Protein AF-A0A0M0G5E2-F1 (afdb_monomer_lite)

Structure (mmCIF, N/CA/C/O backbone):
data_AF-A0A0M0G5E2-F1
#
_entry.id   AF-A0A0M0G5E2-F1
#
loop_
_atom_site.group_PDB
_atom_site.id
_atom_site.type_symbol
_atom_site.label_atom_id
_atom_site.label_alt_id
_atom_site.label_comp_id
_atom_site.label_asym_id
_atom_site.label_entity_id
_atom_site.label_seq_id
_atom_site.pdbx_PDB_ins_code
_atom_site.Cartn_x
_atom_site.Cartn_y
_atom_site.Cartn_z
_atom_site.occupancy
_atom_site.B_iso_or_equiv
_atom_site.auth_seq_id
_atom_site.auth_comp_id
_atom_site.auth_asym_id
_atom_site.auth_atom_id
_atom_site.pdbx_PDB_model_num
ATOM 1 N N . MET A 1 1 ? -19.403 10.606 13.616 1.00 51.03 1 MET A N 1
ATOM 2 C CA . MET A 1 1 ? -19.515 9.578 12.547 1.00 51.03 1 MET A CA 1
ATOM 3 C C . MET A 1 1 ? -18.941 10.014 11.190 1.00 51.03 1 MET A C 1
ATOM 5 O O . MET A 1 1 ? -18.284 9.198 10.560 1.00 51.03 1 MET A O 1
ATOM 9 N N . LYS A 1 2 ? -19.120 11.267 10.730 1.00 55.66 2 LYS A N 1
ATOM 10 C CA . LYS A 1 2 ? -18.618 11.735 9.413 1.00 55.66 2 LYS A CA 1
ATOM 11 C C . LYS A 1 2 ? -17.079 11.694 9.279 1.00 55.66 2 LYS A C 1
ATOM 13 O O . LYS A 1 2 ? -16.567 11.280 8.246 1.00 55.66 2 LYS A O 1
ATOM 18 N N . ASN A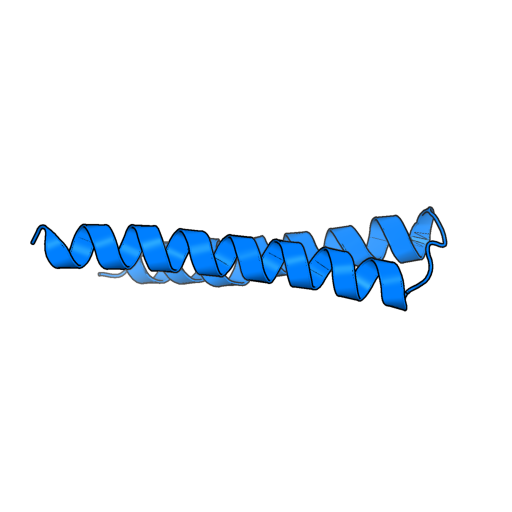 1 3 ? -16.356 12.006 10.360 1.00 61.44 3 ASN A N 1
ATOM 19 C CA . ASN A 1 3 ? -14.886 12.065 10.356 1.00 61.44 3 ASN A CA 1
ATOM 20 C C . ASN A 1 3 ? -14.218 10.679 10.376 1.00 61.44 3 ASN A C 1
ATOM 22 O O . ASN A 1 3 ? -13.195 10.509 9.732 1.00 61.44 3 ASN A O 1
ATOM 26 N N . GLN A 1 4 ? -14.813 9.667 11.024 1.00 65.75 4 GLN A N 1
ATOM 27 C CA . GLN A 1 4 ? -14.243 8.308 11.055 1.00 65.75 4 GLN A CA 1
ATOM 28 C C . GLN A 1 4 ? -14.209 7.659 9.666 1.00 65.75 4 GLN A C 1
ATOM 30 O O . GLN A 1 4 ? -13.230 7.002 9.328 1.00 65.75 4 GLN A O 1
ATOM 35 N N . LYS A 1 5 ? -15.241 7.881 8.839 1.00 66.31 5 LYS A N 1
ATOM 36 C CA . LYS A 1 5 ? -15.249 7.410 7.445 1.00 66.31 5 LYS A CA 1
ATOM 37 C C . LYS A 1 5 ? -14.153 8.080 6.617 1.00 66.31 5 LYS A C 1
ATOM 39 O O . LYS A 1 5 ? -13.494 7.402 5.840 1.00 66.31 5 LYS A O 1
ATOM 44 N N . LEU A 1 6 ? -13.930 9.381 6.808 1.00 69.88 6 LEU A N 1
ATOM 45 C CA . LEU A 1 6 ? -12.882 10.119 6.101 1.00 69.88 6 LEU A CA 1
ATOM 46 C C . LEU A 1 6 ? -11.480 9.663 6.530 1.00 69.88 6 LEU A C 1
ATOM 48 O O . LEU A 1 6 ? -10.617 9.453 5.684 1.00 69.88 6 LEU A O 1
ATOM 52 N N . THR A 1 7 ? -11.275 9.440 7.832 1.00 72.94 7 THR A N 1
ATOM 53 C CA . THR A 1 7 ? -10.041 8.862 8.379 1.00 72.94 7 THR A CA 1
ATOM 54 C C . THR A 1 7 ? -9.798 7.463 7.810 1.00 72.94 7 THR A C 1
ATOM 56 O O . THR A 1 7 ? -8.703 7.188 7.334 1.00 72.94 7 THR A O 1
ATOM 59 N N . PHE A 1 8 ? -10.817 6.600 7.786 1.00 77.81 8 PHE A N 1
ATOM 60 C CA . PHE A 1 8 ? -10.692 5.256 7.226 1.00 77.81 8 PHE A CA 1
ATOM 61 C C . PHE A 1 8 ? -10.341 5.291 5.735 1.00 77.81 8 PHE A C 1
ATOM 63 O O . PHE A 1 8 ? -9.357 4.694 5.329 1.00 77.81 8 PHE A O 1
ATOM 70 N N . VAL A 1 9 ? -11.080 6.042 4.917 1.00 81.31 9 VAL A N 1
ATOM 71 C CA . VAL A 1 9 ? -10.822 6.116 3.469 1.00 81.31 9 VAL A CA 1
ATOM 72 C C . VAL A 1 9 ? -9.453 6.737 3.169 1.00 81.31 9 VAL A C 1
ATOM 74 O O . VAL A 1 9 ? -8.723 6.241 2.316 1.00 81.31 9 VAL A O 1
ATOM 77 N N . GLY A 1 10 ? -9.064 7.791 3.886 1.00 80.06 10 GLY A N 1
ATOM 78 C CA . GLY A 1 10 ? -7.768 8.437 3.687 1.00 80.06 10 GLY A CA 1
ATOM 79 C C . GLY A 1 10 ? -6.599 7.504 4.004 1.00 80.06 10 GLY A C 1
ATOM 80 O O . GLY A 1 10 ? -5.774 7.218 3.137 1.00 80.06 10 GLY A O 1
ATOM 81 N N . TYR A 1 11 ? -6.549 6.996 5.237 1.00 79.69 11 TYR A N 1
ATOM 82 C CA . TYR A 1 11 ? -5.436 6.160 5.683 1.00 79.69 11 TYR A CA 1
ATOM 83 C C . TYR A 1 11 ? -5.456 4.771 5.044 1.00 79.69 11 TYR A C 1
ATOM 85 O O . TYR A 1 11 ? -4.409 4.265 4.675 1.00 79.69 11 TYR A O 1
ATOM 93 N N . PHE A 1 12 ? -6.624 4.160 4.859 1.00 84.44 12 PHE A N 1
ATOM 94 C CA . PHE A 1 12 ? -6.710 2.769 4.414 1.00 84.44 12 PHE A CA 1
ATOM 95 C C . PHE A 1 12 ? -6.718 2.601 2.891 1.00 84.44 12 PHE A C 1
ATOM 97 O O . PHE A 1 12 ? -6.401 1.525 2.405 1.00 84.44 12 PHE A O 1
ATOM 104 N N . LEU A 1 13 ? -7.084 3.632 2.124 1.00 86.81 13 LEU A N 1
ATOM 105 C CA . LEU A 1 13 ? -7.201 3.541 0.663 1.00 86.81 13 LEU A CA 1
ATOM 106 C C . LEU A 1 13 ? -6.307 4.553 -0.046 1.00 86.81 13 LEU A C 1
ATOM 108 O O . LEU A 1 13 ? -5.486 4.175 -0.877 1.00 86.81 13 LEU A O 1
ATOM 112 N N . VAL A 1 14 ? -6.441 5.837 0.289 1.00 90.62 14 VAL A N 1
ATOM 113 C CA . VAL A 1 14 ? -5.774 6.910 -0.463 1.00 90.62 14 VAL A CA 1
ATOM 114 C C . VAL A 1 14 ? -4.259 6.871 -0.272 1.00 90.62 14 VAL A C 1
ATOM 116 O O . VAL A 1 14 ? -3.526 6.893 -1.257 1.00 90.62 14 VAL A O 1
ATOM 119 N N . ILE A 1 15 ? -3.773 6.768 0.967 1.00 90.50 15 ILE A N 1
ATOM 120 C CA . ILE A 1 15 ? -2.329 6.731 1.247 1.00 90.50 15 ILE A CA 1
ATOM 121 C C . ILE A 1 15 ? -1.648 5.501 0.615 1.00 90.50 15 ILE A C 1
ATOM 123 O O . ILE A 1 15 ? -0.665 5.691 -0.105 1.00 90.50 15 ILE A O 1
ATOM 127 N N . PRO A 1 16 ? -2.157 4.266 0.801 1.00 92.38 16 PRO A N 1
ATOM 128 C CA . PRO A 1 16 ? -1.629 3.077 0.135 1.00 92.38 16 PRO A CA 1
ATOM 129 C C . PRO A 1 16 ? -1.583 3.198 -1.386 1.00 92.38 16 PRO A C 1
ATOM 131 O O . PRO A 1 16 ? -0.585 2.836 -2.009 1.00 92.38 16 PRO A O 1
ATOM 134 N N . LEU A 1 17 ? -2.647 3.737 -1.987 1.00 93.69 17 LEU A N 1
ATOM 135 C CA . LEU A 1 17 ? -2.741 3.890 -3.432 1.00 93.69 17 LEU A CA 1
ATOM 136 C C . LEU A 1 17 ? -1.723 4.904 -3.958 1.00 93.69 17 LEU A C 1
ATOM 138 O O . LEU A 1 17 ? -1.016 4.610 -4.920 1.00 93.69 17 LEU A O 1
ATOM 142 N N . ILE A 1 18 ? -1.607 6.069 -3.310 1.00 95.69 18 ILE A N 1
ATOM 143 C CA . ILE A 1 18 ? -0.603 7.079 -3.668 1.00 95.69 18 ILE A CA 1
ATOM 144 C C . ILE A 1 18 ? 0.797 6.478 -3.553 1.00 95.69 18 ILE A C 1
ATOM 146 O O . ILE A 1 18 ? 1.571 6.570 -4.500 1.00 95.69 18 ILE A O 1
ATOM 150 N N . PHE A 1 19 ? 1.105 5.804 -2.442 1.00 94.62 19 PHE A N 1
ATOM 151 C CA . PHE A 1 19 ? 2.394 5.143 -2.248 1.00 94.62 19 PHE A CA 1
ATOM 152 C C . PHE A 1 19 ? 2.709 4.150 -3.375 1.00 94.62 19 PHE A C 1
ATOM 154 O O . PHE A 1 19 ? 3.808 4.170 -3.936 1.00 94.62 19 PHE A O 1
ATOM 161 N N . PHE A 1 20 ? 1.747 3.303 -3.738 1.00 95.44 20 PHE A N 1
ATOM 162 C CA . PHE A 1 20 ? 1.935 2.291 -4.771 1.00 95.44 20 PHE A CA 1
ATOM 163 C C . PHE A 1 20 ? 2.160 2.910 -6.153 1.00 95.44 20 PHE A C 1
ATOM 165 O O . PHE A 1 20 ? 3.116 2.554 -6.844 1.00 95.44 20 PHE A O 1
ATOM 172 N N . VAL A 1 21 ? 1.341 3.897 -6.528 1.00 95.50 21 VAL A N 1
ATOM 173 C CA . VAL A 1 21 ? 1.479 4.617 -7.802 1.00 95.50 21 VAL A CA 1
ATOM 174 C C . VAL A 1 21 ? 2.803 5.379 -7.855 1.00 95.50 21 VAL A C 1
ATOM 176 O O . VAL A 1 21 ? 3.521 5.278 -8.848 1.00 95.50 21 VAL A O 1
ATOM 179 N N . SER A 1 22 ? 3.189 6.080 -6.785 1.00 95.50 22 SER A N 1
ATOM 180 C CA . SER A 1 22 ? 4.484 6.767 -6.707 1.00 95.50 22 SER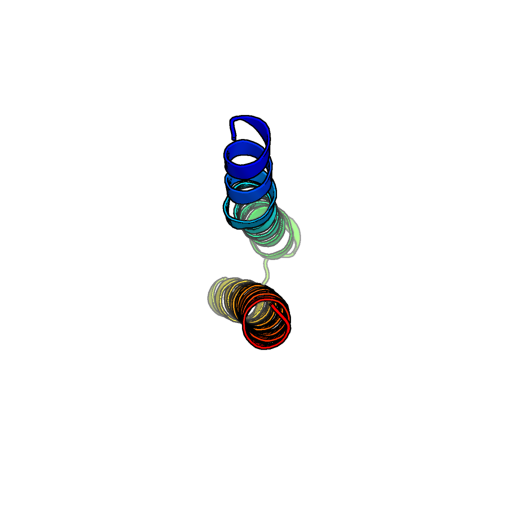 A CA 1
ATOM 181 C C . SER A 1 22 ? 5.658 5.793 -6.829 1.00 95.50 22 SER A C 1
ATOM 183 O O . SER A 1 22 ? 6.629 6.089 -7.524 1.00 95.50 22 SER A O 1
ATOM 185 N N . THR A 1 23 ? 5.563 4.611 -6.213 1.00 94.44 23 THR A N 1
ATOM 186 C CA . THR A 1 23 ? 6.599 3.570 -6.295 1.00 94.44 23 THR A CA 1
ATOM 187 C C . THR A 1 23 ? 6.736 3.025 -7.714 1.00 94.44 23 THR A C 1
ATOM 189 O O . THR A 1 23 ? 7.860 2.879 -8.200 1.00 94.44 23 THR A O 1
ATOM 192 N N . LEU A 1 24 ? 5.616 2.791 -8.404 1.00 94.50 24 LEU A N 1
ATOM 193 C CA . LEU A 1 24 ? 5.603 2.401 -9.813 1.00 94.50 24 LEU A CA 1
ATOM 194 C C . LEU A 1 24 ? 6.220 3.490 -10.695 1.00 94.50 24 LEU A C 1
ATOM 196 O O . LEU A 1 24 ? 7.175 3.227 -11.422 1.00 94.50 24 LEU A O 1
ATOM 200 N N . MET A 1 25 ? 5.747 4.732 -10.590 1.00 95.25 25 MET A N 1
ATOM 201 C CA . MET A 1 25 ? 6.264 5.841 -11.400 1.00 95.25 25 MET A CA 1
ATOM 202 C C . MET A 1 25 ? 7.768 6.051 -11.199 1.00 95.25 25 MET A C 1
ATOM 204 O O . MET A 1 25 ? 8.507 6.237 -12.165 1.00 95.25 25 MET A O 1
ATOM 208 N N . TRP A 1 26 ? 8.242 5.977 -9.956 1.00 96.50 26 TRP A N 1
ATOM 209 C CA . TRP A 1 26 ? 9.649 6.179 -9.639 1.00 96.50 26 TRP A CA 1
ATOM 210 C C . TRP A 1 26 ? 10.523 4.989 -10.048 1.00 96.50 26 TRP A C 1
ATOM 212 O O . TRP A 1 26 ? 11.463 5.137 -10.832 1.00 96.50 26 TRP A O 1
ATOM 222 N N . ARG A 1 27 ? 10.246 3.794 -9.515 1.00 95.44 27 ARG A N 1
ATOM 223 C CA . ARG A 1 27 ? 11.148 2.644 -9.678 1.00 95.44 27 ARG A CA 1
ATOM 224 C C . ARG A 1 27 ? 11.056 2.040 -11.071 1.00 95.44 27 ARG A C 1
ATOM 226 O O . ARG A 1 27 ? 12.088 1.735 -11.662 1.00 95.44 27 ARG A O 1
ATOM 233 N N . TRP A 1 28 ? 9.848 1.900 -11.605 1.00 93.44 28 TRP A N 1
ATOM 234 C CA . TRP A 1 28 ? 9.666 1.361 -12.948 1.00 93.44 28 TRP A CA 1
ATOM 235 C C . TRP A 1 28 ? 9.894 2.437 -14.018 1.00 93.44 28 TRP A C 1
ATOM 237 O O . TRP A 1 28 ? 10.672 2.217 -14.944 1.00 93.44 28 TRP A O 1
ATOM 247 N N . GLY A 1 29 ? 9.305 3.627 -13.858 1.00 91.31 29 GLY A N 1
ATOM 248 C CA . GLY A 1 29 ? 9.411 4.698 -14.856 1.00 91.31 29 GLY A CA 1
ATOM 249 C C . GLY A 1 29 ? 10.806 5.321 -14.968 1.00 91.31 29 GLY A C 1
ATOM 250 O O . GLY A 1 29 ? 11.356 5.409 -16.065 1.00 91.31 29 GLY A O 1
ATOM 251 N N . ILE A 1 30 ? 11.397 5.737 -13.842 1.00 94.56 30 ILE A N 1
ATOM 252 C CA . ILE A 1 30 ? 12.669 6.483 -13.837 1.00 94.56 30 ILE A CA 1
ATOM 253 C C . ILE A 1 30 ? 13.860 5.538 -13.685 1.00 94.56 30 ILE A C 1
ATOM 255 O O . ILE A 1 30 ? 14.793 5.583 -14.484 1.00 94.56 30 ILE A O 1
ATOM 259 N N . LYS A 1 31 ? 13.835 4.653 -12.682 1.00 94.31 31 LYS A N 1
ATOM 260 C CA . LYS A 1 31 ? 14.959 3.738 -12.416 1.00 94.31 31 LYS A CA 1
ATOM 261 C C . LYS A 1 31 ? 14.996 2.508 -13.324 1.00 94.31 31 LYS A C 1
ATOM 263 O O . LYS A 1 31 ? 15.929 1.719 -13.186 1.00 94.31 31 LYS A O 1
ATOM 268 N N . ARG A 1 32 ? 14.008 2.325 -14.215 1.00 93.69 32 ARG A N 1
ATOM 269 C CA . ARG A 1 32 ? 13.907 1.171 -15.133 1.00 93.69 32 ARG A CA 1
ATOM 270 C C . ARG A 1 32 ? 14.060 -0.174 -14.407 1.00 93.69 32 ARG A C 1
ATOM 272 O O . ARG A 1 32 ? 14.557 -1.138 -14.979 1.00 93.69 32 ARG A O 1
ATOM 279 N N . THR A 1 33 ? 13.685 -0.229 -13.128 1.00 95.06 33 THR A N 1
ATOM 280 C CA . THR A 1 33 ? 13.717 -1.466 -12.348 1.00 95.06 33 THR A CA 1
ATOM 281 C C . THR A 1 33 ? 12.702 -2.438 -12.937 1.00 95.06 33 THR A C 1
ATOM 283 O O . THR A 1 33 ? 11.635 -2.012 -13.387 1.00 95.06 33 THR A O 1
ATOM 286 N N . ASP A 1 34 ? 13.041 -3.727 -12.925 1.00 96.31 34 ASP A N 1
ATOM 287 C CA . ASP A 1 34 ? 12.149 -4.784 -13.388 1.00 96.31 34 ASP A CA 1
ATOM 288 C C . ASP A 1 34 ? 10.754 -4.649 -12.757 1.00 96.31 34 ASP A C 1
ATOM 290 O O . ASP A 1 34 ? 10.616 -4.484 -11.541 1.00 96.31 34 ASP A O 1
ATOM 294 N N . ILE A 1 35 ? 9.720 -4.686 -13.600 1.00 94.31 35 ILE A N 1
ATOM 295 C CA . ILE A 1 35 ? 8.341 -4.449 -13.165 1.00 94.31 35 ILE A CA 1
ATOM 296 C C . ILE A 1 35 ? 7.882 -5.507 -12.163 1.00 94.31 35 ILE A C 1
ATOM 298 O O . ILE A 1 35 ? 7.170 -5.170 -11.221 1.00 94.31 35 ILE A O 1
ATOM 302 N N . GLY A 1 36 ? 8.330 -6.756 -12.322 1.00 95.19 36 GLY A N 1
ATOM 303 C CA . GLY A 1 36 ? 8.050 -7.839 -11.391 1.00 95.19 36 GLY A CA 1
ATOM 304 C C . GLY A 1 36 ? 8.559 -7.489 -10.001 1.00 95.19 36 GLY A C 1
ATOM 305 O O . GLY A 1 36 ? 7.768 -7.479 -9.066 1.00 95.19 36 GLY A O 1
ATOM 306 N N . VAL A 1 37 ? 9.829 -7.084 -9.894 1.00 95.88 37 VAL A N 1
ATOM 307 C CA . VAL A 1 37 ? 10.458 -6.662 -8.627 1.00 95.88 37 VAL A CA 1
ATOM 308 C C . VAL A 1 37 ? 9.738 -5.469 -7.994 1.00 95.88 37 VAL A C 1
ATOM 310 O O . VAL A 1 37 ? 9.479 -5.461 -6.792 1.00 95.88 37 VAL A O 1
ATOM 313 N N . VAL A 1 38 ? 9.391 -4.448 -8.784 1.00 96.50 38 VAL A N 1
ATOM 314 C CA . VAL A 1 38 ? 8.682 -3.265 -8.264 1.00 96.50 38 VAL A CA 1
ATOM 315 C C . VAL A 1 38 ? 7.304 -3.641 -7.717 1.00 96.50 38 VAL A C 1
ATOM 317 O O . VAL A 1 38 ? 6.902 -3.120 -6.674 1.00 96.50 38 VAL A O 1
ATOM 320 N N . LEU A 1 39 ? 6.597 -4.549 -8.394 1.00 96.19 39 LEU A N 1
ATOM 321 C CA . LEU A 1 39 ? 5.290 -5.032 -7.965 1.00 96.19 39 LEU A CA 1
ATOM 322 C C . LEU A 1 39 ? 5.386 -5.887 -6.701 1.00 96.19 39 LEU A C 1
ATOM 324 O O . LEU A 1 39 ? 4.642 -5.616 -5.762 1.00 96.19 39 LEU A O 1
ATOM 328 N N . THR A 1 40 ? 6.284 -6.875 -6.631 1.00 96.94 40 THR A N 1
ATOM 329 C CA . THR A 1 40 ? 6.430 -7.707 -5.424 1.00 96.94 40 THR A CA 1
ATOM 330 C C . THR A 1 40 ? 6.852 -6.883 -4.220 1.00 96.94 40 THR A C 1
ATOM 332 O O . THR A 1 40 ? 6.223 -7.005 -3.172 1.00 96.94 40 THR A O 1
ATOM 335 N N . ASP A 1 41 ? 7.840 -5.998 -4.363 1.00 95.81 41 ASP A N 1
ATOM 336 C CA . ASP A 1 41 ? 8.275 -5.123 -3.269 1.00 95.81 41 ASP A CA 1
ATOM 337 C C . ASP A 1 41 ? 7.141 -4.190 -2.820 1.00 95.81 41 ASP A C 1
ATOM 339 O O . ASP A 1 41 ? 6.866 -4.052 -1.626 1.00 95.81 41 ASP A O 1
ATOM 343 N N . GLY A 1 42 ? 6.455 -3.550 -3.774 1.00 95.75 42 GLY A N 1
ATOM 344 C CA . GLY A 1 42 ? 5.357 -2.630 -3.488 1.00 95.75 42 GLY A CA 1
ATOM 345 C C . GLY A 1 42 ? 4.186 -3.324 -2.792 1.00 95.75 42 GLY A C 1
ATOM 346 O O . GLY A 1 42 ? 3.690 -2.831 -1.779 1.00 95.75 42 GLY A O 1
ATOM 347 N N . LEU A 1 43 ? 3.772 -4.490 -3.293 1.00 95.44 43 LEU A N 1
ATOM 348 C CA . LEU A 1 43 ? 2.693 -5.287 -2.706 1.00 95.44 43 LEU A CA 1
ATOM 349 C C . LEU A 1 43 ? 3.081 -5.870 -1.343 1.00 95.44 43 LEU A C 1
ATOM 351 O O . LEU A 1 43 ? 2.234 -5.911 -0.454 1.00 95.44 43 LEU A O 1
ATOM 355 N N . ALA A 1 44 ? 4.341 -6.265 -1.138 1.00 96.50 44 ALA A N 1
ATOM 356 C CA . ALA A 1 44 ? 4.827 -6.723 0.162 1.00 96.50 44 ALA A CA 1
ATOM 357 C C . ALA A 1 44 ? 4.751 -5.608 1.216 1.00 96.50 44 ALA A C 1
ATOM 359 O O . ALA A 1 44 ? 4.241 -5.834 2.314 1.00 96.50 44 ALA A O 1
ATOM 360 N N . ILE A 1 45 ? 5.177 -4.387 0.872 1.00 95.50 45 ILE A N 1
ATOM 361 C CA . ILE A 1 45 ? 5.078 -3.226 1.770 1.00 95.50 45 ILE A CA 1
ATOM 362 C C . ILE A 1 45 ? 3.614 -2.919 2.104 1.00 95.50 45 ILE A C 1
ATOM 364 O O . ILE A 1 45 ? 3.284 -2.709 3.272 1.00 95.50 45 ILE A O 1
ATOM 368 N N . LEU A 1 46 ? 2.723 -2.940 1.107 1.00 95.25 46 LEU A N 1
ATOM 369 C CA . LEU A 1 46 ? 1.287 -2.772 1.337 1.00 95.25 46 LEU A CA 1
ATOM 370 C C . LEU A 1 46 ? 0.712 -3.875 2.2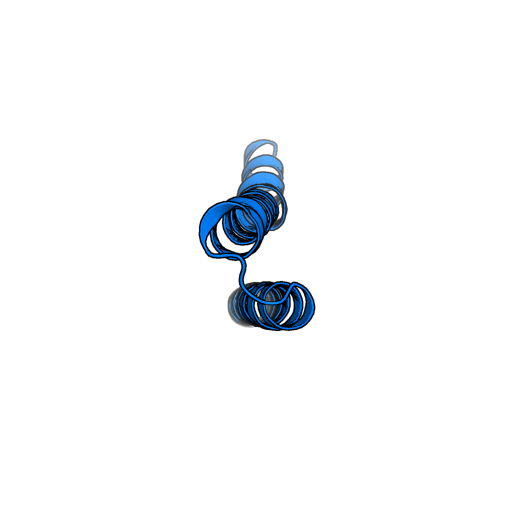34 1.00 95.25 46 LEU A C 1
ATOM 372 O O . LEU A 1 46 ? -0.050 -3.586 3.152 1.00 95.25 46 LEU A O 1
ATOM 376 N N . GLY A 1 47 ? 1.099 -5.130 2.007 1.00 94.81 47 GLY A N 1
ATOM 377 C CA . GLY A 1 47 ? 0.687 -6.259 2.837 1.00 94.81 47 GLY A CA 1
ATOM 378 C C . GLY A 1 47 ? 1.091 -6.068 4.298 1.00 94.81 47 GLY A C 1
ATOM 379 O O . GLY A 1 47 ? 0.252 -6.193 5.190 1.00 94.81 47 GLY A O 1
ATOM 380 N N . ILE A 1 48 ? 2.344 -5.678 4.548 1.00 95.62 48 ILE A N 1
ATOM 381 C CA . ILE A 1 48 ? 2.841 -5.368 5.897 1.00 95.62 48 ILE A CA 1
ATOM 382 C C . ILE A 1 48 ? 2.057 -4.201 6.508 1.00 95.62 48 ILE A C 1
ATOM 384 O O . ILE A 1 48 ? 1.629 -4.286 7.659 1.00 95.62 48 ILE A O 1
ATOM 388 N N . TYR A 1 49 ? 1.817 -3.133 5.746 1.00 92.94 49 TYR A N 1
ATOM 389 C CA . TYR A 1 49 ? 1.037 -1.979 6.194 1.00 92.94 49 TYR A CA 1
ATOM 390 C C . TYR A 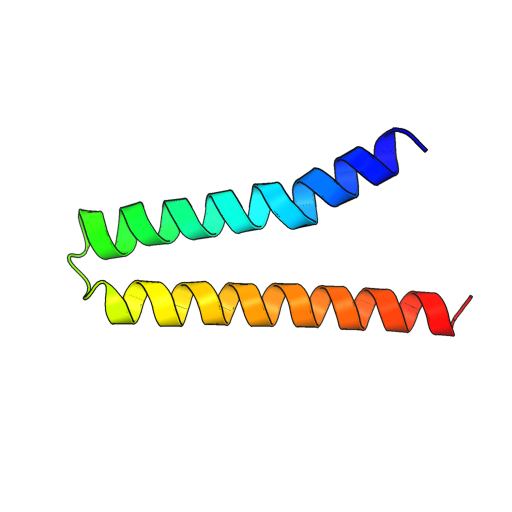1 49 ? -0.364 -2.381 6.683 1.00 92.94 49 TYR A C 1
ATOM 392 O O . TYR A 1 49 ? -0.769 -2.019 7.792 1.00 92.94 49 TYR A O 1
ATOM 400 N N . TYR A 1 50 ? -1.087 -3.184 5.899 1.00 91.94 50 TYR A N 1
ATOM 401 C CA . TYR A 1 50 ? -2.424 -3.647 6.274 1.00 91.94 50 TYR A CA 1
ATOM 402 C C . TYR A 1 50 ? -2.409 -4.628 7.445 1.00 91.94 50 TYR A C 1
ATOM 404 O O . TYR A 1 50 ? -3.297 -4.560 8.301 1.00 91.94 50 TYR A O 1
ATOM 412 N N . LEU A 1 51 ? -1.406 -5.507 7.524 1.00 94.25 51 LEU A N 1
ATOM 413 C CA . LEU A 1 51 ? -1.230 -6.397 8.671 1.00 94.25 51 LEU A CA 1
ATOM 414 C C . LEU A 1 51 ? -1.040 -5.596 9.961 1.00 94.25 51 LEU A C 1
ATOM 416 O O . LEU A 1 51 ? -1.732 -5.857 10.942 1.00 94.25 51 LEU A O 1
ATOM 420 N N . LEU A 1 52 ? -0.178 -4.577 9.953 1.00 91.06 52 LEU A N 1
ATOM 421 C CA . LEU A 1 52 ? 0.056 -3.724 11.120 1.00 91.06 52 LEU A CA 1
ATOM 422 C C . LEU A 1 52 ? -1.216 -2.997 11.562 1.00 91.06 52 LEU A C 1
ATOM 424 O O . LEU A 1 52 ? -1.548 -3.007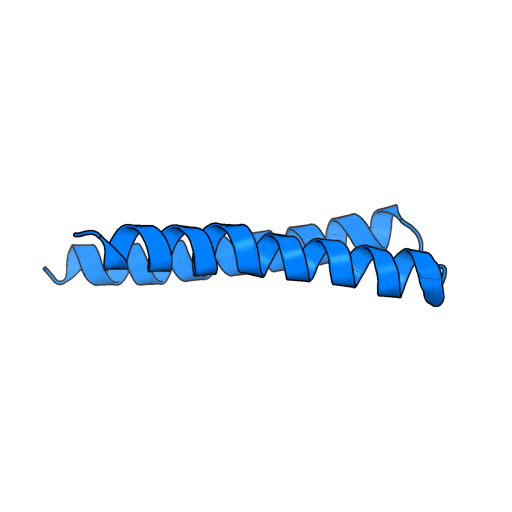 12.748 1.00 91.06 52 LEU A O 1
ATOM 428 N N . ILE A 1 53 ? -1.963 -2.408 10.624 1.00 87.81 53 ILE A N 1
ATOM 429 C CA . ILE A 1 53 ? -3.235 -1.747 10.948 1.00 87.81 53 ILE A CA 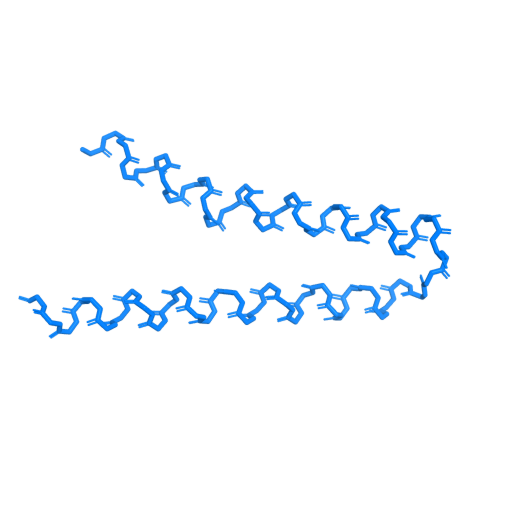1
ATOM 430 C C . ILE A 1 53 ? -4.240 -2.742 11.524 1.00 87.81 53 ILE A C 1
ATOM 432 O O . ILE A 1 53 ? -4.919 -2.421 12.498 1.00 87.81 53 ILE A O 1
ATOM 436 N N . SER A 1 54 ? -4.315 -3.946 10.960 1.00 88.00 54 SER A N 1
ATOM 437 C CA . SER A 1 54 ? -5.222 -4.991 11.436 1.00 88.00 54 SER A CA 1
ATOM 438 C C . SER A 1 54 ? -4.869 -5.431 12.856 1.00 88.00 54 SER A C 1
ATOM 440 O O . SER A 1 54 ? -5.757 -5.529 13.698 1.00 88.00 54 SER A O 1
ATOM 442 N N . VAL A 1 55 ? -3.579 -5.612 13.160 1.00 92.25 55 VAL A N 1
ATOM 443 C CA . VAL A 1 55 ? -3.096 -5.947 14.509 1.00 92.25 55 VAL A CA 1
ATOM 444 C C . VAL A 1 55 ? -3.411 -4.829 15.504 1.00 92.25 55 VAL A C 1
ATOM 446 O O . VAL A 1 55 ? -3.942 -5.098 16.580 1.00 92.25 55 VAL A O 1
ATOM 449 N N . ILE A 1 56 ? -3.142 -3.568 15.151 1.00 88.19 56 ILE A N 1
ATOM 450 C CA . ILE A 1 56 ? -3.445 -2.414 16.014 1.00 88.19 56 ILE A CA 1
ATOM 451 C C . ILE A 1 56 ? -4.957 -2.296 16.246 1.00 88.19 56 ILE A C 1
ATOM 453 O O . ILE A 1 56 ? -5.394 -2.049 17.372 1.00 88.19 56 ILE A O 1
ATOM 457 N N . GLY A 1 57 ? -5.760 -2.487 15.198 1.00 84.94 57 GLY A N 1
ATOM 458 C CA . GLY A 1 57 ? -7.217 -2.495 15.275 1.00 84.94 57 GLY A CA 1
ATOM 459 C C . GLY A 1 57 ? -7.737 -3.607 16.187 1.00 84.94 57 GLY A C 1
ATOM 460 O O . GLY A 1 57 ? -8.508 -3.332 17.103 1.00 84.94 57 GLY A O 1
ATOM 461 N N . ALA A 1 58 ? -7.260 -4.839 16.006 1.00 86.88 58 ALA A N 1
ATOM 462 C CA . ALA A 1 58 ? -7.625 -5.978 16.844 1.00 86.88 58 ALA A CA 1
ATOM 463 C C . ALA A 1 58 ? -7.237 -5.762 18.317 1.00 86.88 58 ALA A C 1
ATOM 465 O O . ALA A 1 58 ? -8.052 -5.987 19.210 1.00 86.88 58 ALA A O 1
ATOM 466 N N . ALA A 1 59 ? -6.035 -5.242 18.586 1.00 86.75 59 ALA A N 1
ATOM 467 C CA . ALA A 1 59 ? -5.577 -4.943 19.943 1.00 86.75 59 ALA A CA 1
ATOM 468 C C . ALA A 1 59 ? -6.421 -3.859 20.639 1.00 86.75 59 ALA A C 1
ATOM 470 O O . ALA A 1 59 ? -6.587 -3.895 21.858 1.00 86.75 59 ALA A O 1
ATOM 471 N N . ARG A 1 60 ? -6.966 -2.895 19.883 1.00 79.94 60 ARG A N 1
ATOM 472 C CA . ARG A 1 60 ? -7.916 -1.896 20.403 1.00 79.94 60 ARG A CA 1
ATOM 473 C C . ARG A 1 60 ? -9.264 -2.529 20.752 1.00 79.94 60 ARG A C 1
ATOM 475 O O . ARG A 1 60 ? -9.812 -2.201 21.798 1.00 79.94 60 ARG A O 1
ATOM 482 N N . ILE A 1 61 ? -9.766 -3.427 19.901 1.00 73.75 61 ILE A N 1
ATOM 483 C CA . ILE A 1 61 ? -11.046 -4.123 20.106 1.00 73.75 61 ILE A CA 1
ATOM 484 C C . ILE A 1 61 ? -10.992 -4.998 21.363 1.00 73.75 61 ILE A C 1
ATOM 486 O O . ILE A 1 61 ? -11.897 -4.923 22.174 1.00 73.75 61 ILE A O 1
ATOM 490 N N . VAL A 1 62 ? -9.913 -5.760 21.576 1.00 74.88 62 VAL A N 1
ATOM 491 C CA . VAL A 1 62 ? -9.763 -6.648 22.752 1.00 74.88 62 VAL A CA 1
ATOM 492 C C . VAL A 1 62 ? -9.728 -5.888 24.088 1.00 74.88 62 VAL A C 1
ATOM 494 O O . VAL A 1 62 ? -10.048 -6.457 25.126 1.00 74.88 62 VAL A O 1
ATOM 497 N N . ARG A 1 63 ? -9.311 -4.617 24.087 1.00 61.75 63 ARG A N 1
ATOM 498 C CA . ARG A 1 63 ? -9.214 -3.784 25.300 1.00 61.75 63 ARG A CA 1
ATOM 499 C C . ARG A 1 63 ? -10.485 -2.986 25.618 1.00 61.75 63 ARG A C 1
ATOM 501 O O . ARG A 1 63 ? -10.475 -2.276 26.621 1.00 61.75 63 ARG A O 1
ATOM 508 N N . THR A 1 64 ? -11.505 -3.036 24.760 1.00 55.34 64 THR A N 1
ATOM 509 C CA . THR A 1 64 ? -12.779 -2.315 24.934 1.00 55.34 64 THR A CA 1
ATOM 510 C C . THR A 1 64 ? -13.851 -3.285 25.399 1.00 55.34 64 THR A C 1
ATOM 512 O O . THR A 1 64 ? -14.638 -2.889 26.283 1.00 55.34 64 THR A O 1
#

Foldseek 3Di:
DVVVVVVCCCQVPVVLVVQLVVLCCPCCVPVVHDPVVSVVVSVVVNVVSVVVVVVVVVVVVVVD

Organism: NCBI:txid189381

Sequence (64 aa):
MKNQKLTFVGYFLVIPLIFFVSTLMWRWGIKRTDIGVVLTDGLAILGIYYLLISVIGAARIVRT

pLDDT: mean 87.22, std 11.8, range [51.03, 96.94]

Radius of gyration: 15.02 Å; chains: 1; bounding box: 34×20×40 Å

Secondary structure (DSSP, 8-state):
-HHHHHHHHIIIIIHHHHHHHHHIIIIIIIT---HHHHHHHHHHHHHHHHHHHHHHHHHHHHT-